Protein AF-A0A2E3USZ9-F1 (afdb_monomer_lite)

pLDDT: mean 85.01, std 13.55, range [42.28, 97.25]

Secondary structure (DSSP, 8-state):
--S--B--TT-EEEEEPPP--PPP--HHHHHHHHHHHHHHHHHHHHHHHHHHT-S-HHHHHHHHHHH-TTSEEEEEHHHHHHTTS-SB--S----------TT-S--TT----TTSTTPEE-TTS-EEEEEPPPPTT-------TT--EEE-

Sequence (152 aa):
MADESYAYPNATILHHQMSSRPTGGNMTDLSDSIETAKKWEKRIFAPLLKKLGYKSMSSFKKDLYKHNARGDWMNFADEARKLRWVKNVPHTVNDKGVTIHPDDQAEKNVQRPFVLTSAKKDNNGLFYQEIPAPRPFDFYYLYNPGSFYRQN

Radius of gyration: 28.1 Å; chains: 1; bounding box: 67×37×65 Å

Foldseek 3Di:
DDPAFEDAQQDKDKDAQDDDDQPDDDPVSSVVSVVVSVVVSCVVCVVVCVQQVHPDPVVLQVVLCVCDVRSMDMDGPVVVCVSRVHVYHDNDDDDPDDPDDPPNPDDDDDPDDPPPPQWDADPVRDTADEDEDDDVPDDDPDDQPPRRYDHD

Structure (mmCIF, N/CA/C/O backbone):
data_AF-A0A2E3USZ9-F1
#
_entry.id   AF-A0A2E3USZ9-F1
#
loop_
_atom_site.group_PDB
_atom_site.id
_atom_site.type_symbol
_atom_site.label_at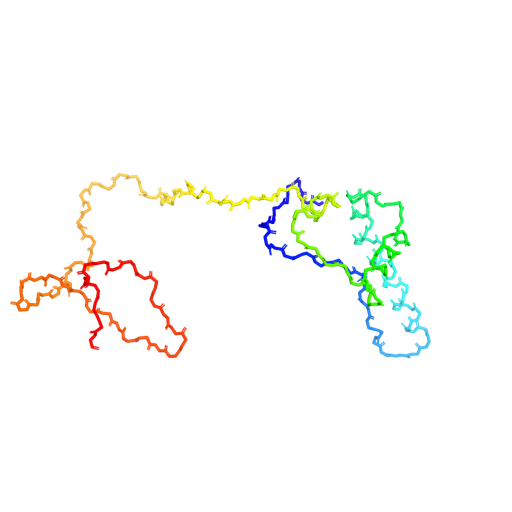om_id
_atom_site.label_alt_id
_atom_site.label_comp_id
_atom_site.label_asym_id
_atom_site.label_entity_id
_atom_site.label_seq_id
_atom_site.pdbx_PDB_ins_code
_atom_site.Cartn_x
_atom_site.Cartn_y
_atom_site.Cartn_z
_atom_site.occupancy
_atom_site.B_iso_or_equiv
_atom_site.auth_seq_id
_atom_site.auth_comp_id
_atom_site.auth_asym_id
_atom_site.auth_atom_id
_atom_site.pdbx_PDB_model_num
ATOM 1 N N . MET A 1 1 ? -1.893 12.027 -2.602 1.00 78.44 1 MET A N 1
ATOM 2 C CA . MET A 1 1 ? -1.445 10.712 -3.120 1.00 78.44 1 MET A CA 1
ATOM 3 C C . MET A 1 1 ? -0.824 10.956 -4.475 1.00 78.44 1 MET A C 1
ATOM 5 O O . MET A 1 1 ? -1.196 11.951 -5.077 1.00 78.44 1 MET A O 1
ATOM 9 N N . ALA A 1 2 ? 0.101 10.110 -4.922 1.00 85.12 2 ALA A N 1
ATOM 10 C CA . ALA A 1 2 ? 0.677 10.255 -6.255 1.00 85.12 2 ALA A CA 1
ATOM 11 C C . ALA A 1 2 ? -0.403 10.090 -7.339 1.00 85.12 2 ALA A C 1
ATOM 13 O O . ALA A 1 2 ? -1.295 9.248 -7.189 1.00 85.12 2 ALA A O 1
ATOM 14 N N . ASP A 1 3 ? -0.305 10.885 -8.404 1.00 89.88 3 ASP A N 1
ATOM 15 C CA . ASP A 1 3 ? -1.231 10.846 -9.545 1.00 89.88 3 ASP A CA 1
ATOM 16 C C . ASP A 1 3 ? -1.074 9.555 -10.364 1.00 89.88 3 ASP A C 1
ATOM 18 O O . ASP A 1 3 ? -2.041 9.007 -10.904 1.00 89.88 3 ASP A O 1
ATOM 22 N N . GLU A 1 4 ? 0.148 9.020 -10.378 1.00 93.31 4 GLU A N 1
ATOM 23 C CA . GLU A 1 4 ? 0.511 7.750 -10.991 1.00 93.31 4 GLU A CA 1
ATOM 24 C C . GLU A 1 4 ? 1.102 6.786 -9.956 1.00 93.31 4 GLU A C 1
ATOM 26 O O . GLU A 1 4 ? 1.726 7.183 -8.973 1.00 93.31 4 GLU A O 1
ATOM 31 N N . SER A 1 5 ? 0.903 5.487 -10.175 1.00 94.25 5 SER A N 1
ATOM 32 C CA . SER A 1 5 ? 1.529 4.432 -9.370 1.00 94.25 5 SER A CA 1
ATOM 33 C C . SER A 1 5 ? 1.781 3.208 -10.235 1.00 94.25 5 SER A C 1
ATOM 35 O O . SER A 1 5 ? 0.900 2.804 -10.996 1.00 94.25 5 SER A O 1
ATOM 37 N N . TYR A 1 6 ? 2.973 2.633 -10.105 1.00 95.69 6 TYR A N 1
ATOM 38 C CA . TYR A 1 6 ? 3.454 1.523 -10.919 1.00 95.69 6 TYR A CA 1
AT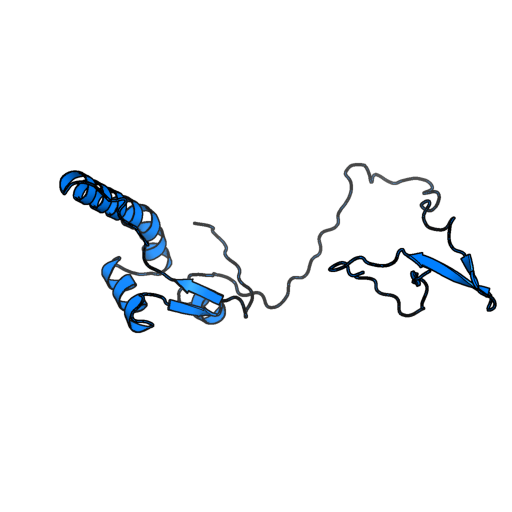OM 39 C C . TYR A 1 6 ? 3.928 0.386 -10.015 1.00 95.69 6 TYR A C 1
ATOM 41 O O . TYR A 1 6 ? 4.549 0.642 -8.986 1.00 95.69 6 TYR A O 1
ATOM 49 N N . ALA A 1 7 ? 3.655 -0.855 -10.405 1.00 96.44 7 ALA A N 1
ATOM 50 C CA . ALA A 1 7 ? 4.229 -2.042 -9.778 1.00 96.44 7 ALA A CA 1
ATOM 51 C C . ALA A 1 7 ? 4.380 -3.145 -10.826 1.00 96.44 7 ALA A C 1
ATOM 53 O O . ALA A 1 7 ? 3.479 -3.343 -11.637 1.00 96.44 7 ALA A O 1
ATOM 54 N N . TYR A 1 8 ? 5.507 -3.855 -10.825 1.00 96.31 8 TYR A N 1
ATOM 55 C CA . TYR A 1 8 ? 5.710 -4.982 -11.737 1.00 96.31 8 TYR A CA 1
ATOM 56 C C . TYR A 1 8 ? 4.710 -6.117 -11.461 1.00 96.31 8 TYR A C 1
ATOM 58 O O . TYR A 1 8 ? 4.254 -6.245 -10.326 1.00 96.31 8 TYR A O 1
ATOM 66 N N . PRO A 1 9 ? 4.383 -6.970 -12.450 1.00 94.75 9 PRO A N 1
ATOM 67 C CA . PRO A 1 9 ? 3.355 -8.004 -12.314 1.00 94.75 9 PRO A CA 1
ATOM 68 C C . PRO A 1 9 ? 3.554 -8.928 -11.108 1.00 94.75 9 PRO A C 1
ATOM 70 O O . PRO A 1 9 ? 2.599 -9.255 -10.415 1.00 94.75 9 PRO A O 1
ATOM 73 N N . ASN A 1 10 ? 4.802 -9.306 -10.831 1.00 95.44 10 ASN A N 1
ATOM 74 C CA . ASN A 1 10 ? 5.183 -10.184 -9.726 1.00 95.44 10 ASN A CA 1
ATOM 75 C C . ASN A 1 10 ? 5.453 -9.438 -8.409 1.00 95.44 10 ASN A C 1
ATOM 77 O O . ASN A 1 10 ? 5.872 -10.062 -7.436 1.00 95.44 10 ASN A O 1
ATOM 81 N N . ALA A 1 11 ? 5.248 -8.118 -8.364 1.00 96.75 11 ALA A N 1
ATOM 82 C CA . ALA A 1 11 ? 5.358 -7.367 -7.127 1.00 96.75 11 ALA A CA 1
ATOM 83 C C . ALA A 1 11 ? 4.199 -7.737 -6.201 1.00 96.75 11 ALA A C 1
ATOM 85 O O . ALA A 1 11 ? 3.031 -7.723 -6.595 1.00 96.75 11 ALA A O 1
ATOM 86 N N . THR A 1 12 ? 4.543 -8.027 -4.955 1.00 96.69 12 THR A N 1
ATOM 87 C CA . THR A 1 12 ? 3.579 -8.348 -3.912 1.00 96.69 12 THR A CA 1
ATOM 88 C C . THR A 1 12 ? 3.279 -7.107 -3.088 1.00 96.69 12 THR A C 1
ATOM 90 O O . THR A 1 12 ? 4.188 -6.394 -2.663 1.00 96.69 12 THR A O 1
ATOM 93 N N . ILE A 1 13 ? 2.000 -6.846 -2.845 1.00 96.19 13 ILE A N 1
ATOM 94 C CA . ILE A 1 13 ? 1.525 -5.690 -2.093 1.00 96.19 13 ILE A CA 1
ATOM 95 C C . ILE A 1 13 ? 0.776 -6.208 -0.873 1.00 96.19 13 ILE A C 1
ATOM 97 O O . ILE A 1 13 ? -0.164 -6.990 -0.997 1.00 96.19 13 ILE A O 1
ATOM 101 N N . LEU A 1 14 ? 1.226 -5.772 0.302 1.00 95.69 14 LEU A N 1
ATOM 102 C CA . LEU A 1 14 ? 0.646 -6.115 1.592 1.00 95.69 14 LEU A CA 1
ATOM 103 C C . LEU A 1 14 ? -0.194 -4.947 2.113 1.00 95.69 14 LEU A C 1
ATOM 105 O O . LEU A 1 14 ? 0.250 -3.798 2.152 1.00 95.69 14 LEU A O 1
ATOM 109 N N . HIS A 1 15 ? -1.399 -5.266 2.556 1.00 92.12 15 HIS A N 1
ATOM 110 C CA . HIS A 1 15 ? -2.322 -4.366 3.220 1.00 92.12 15 HIS A CA 1
ATOM 111 C C . HIS A 1 15 ? -2.489 -4.816 4.666 1.00 92.12 15 HIS A C 1
ATOM 113 O O . HIS A 1 15 ? -2.693 -5.995 4.944 1.00 92.12 15 HIS A O 1
ATOM 119 N N . HIS A 1 16 ? -2.416 -3.857 5.578 1.00 94.31 16 HIS A N 1
ATOM 120 C CA . HIS A 1 16 ? -2.417 -4.089 7.016 1.00 94.31 16 HIS A CA 1
ATOM 121 C C . HIS A 1 16 ? -3.058 -2.877 7.700 1.00 94.31 16 HIS A C 1
ATOM 123 O O . HIS A 1 16 ? -3.007 -1.756 7.184 1.00 94.31 16 HIS A O 1
ATOM 129 N N . GLN A 1 17 ? -3.728 -3.096 8.832 1.00 91.31 17 GLN A N 1
ATOM 130 C CA . GLN A 1 17 ? -4.192 -1.992 9.678 1.00 91.31 17 GLN A CA 1
ATOM 131 C C . GLN A 1 17 ? -3.018 -1.286 10.363 1.00 91.31 17 GLN A C 1
ATOM 133 O O . GLN A 1 17 ? -1.888 -1.735 10.310 1.00 91.31 17 GLN A O 1
ATOM 138 N N . MET A 1 18 ? -3.246 -0.178 11.059 1.00 91.19 18 MET A N 1
ATOM 139 C CA . MET A 1 18 ? -2.139 0.420 11.799 1.00 91.19 18 MET A CA 1
ATOM 140 C C . MET A 1 18 ? -1.722 -0.499 12.956 1.00 91.19 18 MET A C 1
ATOM 142 O O . MET A 1 18 ? -2.532 -0.800 13.833 1.00 91.19 18 MET A O 1
ATOM 146 N N . SER A 1 19 ? -0.460 -0.928 12.975 1.00 88.06 19 SER A N 1
ATOM 147 C CA . SER A 1 19 ? 0.112 -1.556 14.164 1.00 88.06 19 SER A CA 1
ATOM 148 C C . SER A 1 19 ? 0.468 -0.476 15.174 1.00 88.06 19 SER A C 1
ATOM 150 O O . SER A 1 19 ? 1.067 0.541 14.830 1.00 88.06 19 SER A O 1
ATOM 152 N N . SER A 1 20 ? 0.097 -0.703 16.426 1.00 81.06 20 SER A N 1
ATOM 153 C CA . SER A 1 20 ? 0.560 0.097 17.548 1.00 81.06 20 SER A CA 1
ATOM 154 C C . SER A 1 20 ? 0.944 -0.844 18.672 1.00 81.06 20 SER A C 1
ATOM 156 O O . SER A 1 20 ? 0.231 -1.807 18.966 1.00 81.06 20 SER A O 1
ATOM 158 N N . ARG A 1 21 ? 2.081 -0.562 19.298 1.00 79.19 21 ARG A N 1
ATOM 159 C CA . ARG A 1 21 ? 2.497 -1.215 20.529 1.00 79.19 21 ARG A CA 1
ATOM 160 C C . ARG A 1 21 ? 2.389 -0.169 21.633 1.00 79.19 21 ARG A C 1
ATOM 162 O O . ARG A 1 21 ? 3.141 0.802 21.577 1.00 79.19 21 ARG A O 1
ATOM 169 N N . PRO A 1 22 ? 1.481 -0.330 22.610 1.00 69.56 22 PRO A N 1
ATOM 170 C CA . PRO A 1 22 ? 1.457 0.554 23.761 1.00 69.56 22 PRO A CA 1
ATOM 171 C C . PRO A 1 22 ? 2.812 0.462 24.462 1.00 69.56 22 PRO A C 1
ATOM 173 O O . PRO A 1 22 ? 3.230 -0.618 24.888 1.00 69.56 22 PRO A O 1
ATOM 176 N N . THR A 1 23 ? 3.529 1.576 24.536 1.00 65.00 23 THR A N 1
ATOM 177 C CA . THR A 1 23 ? 4.640 1.727 25.472 1.00 65.00 23 THR A CA 1
ATOM 178 C C . THR A 1 23 ? 4.004 1.758 26.854 1.00 65.00 23 THR A C 1
ATOM 180 O O . THR A 1 23 ? 3.131 2.589 27.083 1.00 65.00 23 THR A O 1
ATOM 183 N N . GLY A 1 24 ? 4.322 0.786 27.713 1.00 75.38 24 GLY A N 1
ATOM 184 C CA . GLY A 1 24 ? 3.663 0.613 29.012 1.00 75.38 24 GLY A CA 1
ATOM 185 C C . GLY A 1 24 ? 3.589 1.902 29.842 1.00 75.38 24 GLY A C 1
ATOM 186 O O . GLY A 1 24 ? 4.355 2.835 29.630 1.00 75.38 24 GLY A O 1
ATOM 187 N N . GLY A 1 25 ? 2.659 1.946 30.790 1.00 87.38 25 GLY A N 1
ATOM 188 C CA . GLY A 1 25 ? 2.361 3.132 31.589 1.00 87.38 25 GLY A CA 1
ATOM 189 C C . GLY A 1 25 ? 1.127 2.898 32.451 1.00 87.38 25 GLY A C 1
ATOM 190 O O . GLY A 1 25 ? 0.622 1.772 32.527 1.00 87.38 25 GLY A O 1
ATOM 191 N N . ASN A 1 26 ? 0.640 3.949 33.104 1.00 93.75 26 ASN A N 1
ATOM 192 C CA . ASN A 1 26 ? -0.625 3.881 33.833 1.00 93.75 26 ASN A CA 1
ATOM 193 C C . ASN A 1 26 ? -1.831 3.924 32.861 1.00 93.75 26 ASN A C 1
ATOM 195 O O . ASN A 1 26 ? -1.680 4.058 31.646 1.00 93.75 26 ASN A O 1
ATOM 199 N N . MET A 1 27 ? -3.054 3.798 33.388 1.00 92.94 27 MET A N 1
ATOM 200 C CA . MET A 1 27 ? -4.270 3.761 32.559 1.00 92.94 27 MET A CA 1
ATOM 201 C C . MET A 1 27 ? -4.505 5.040 31.742 1.00 92.94 27 MET A C 1
ATOM 203 O O . MET A 1 27 ? -5.068 4.960 30.649 1.00 92.94 27 MET A O 1
ATOM 207 N N . THR A 1 28 ? -4.063 6.195 32.239 1.00 93.69 28 THR A N 1
ATOM 208 C CA . THR A 1 28 ? -4.146 7.472 31.522 1.00 93.69 28 THR A CA 1
ATOM 209 C C . THR A 1 28 ? -3.186 7.477 30.337 1.00 93.69 28 THR A C 1
ATOM 211 O O . THR A 1 28 ? -3.623 7.713 29.213 1.00 93.69 28 THR A O 1
ATOM 214 N N . ASP A 1 29 ? -1.924 7.084 30.545 1.00 90.75 29 ASP A N 1
ATOM 215 C CA . ASP A 1 29 ? -0.917 7.006 29.474 1.00 90.75 29 ASP A CA 1
ATOM 216 C C . ASP A 1 29 ? -1.374 6.077 28.334 1.00 90.75 29 ASP A C 1
ATOM 218 O O . ASP A 1 29 ? -1.211 6.370 27.142 1.00 90.75 29 ASP A O 1
ATOM 222 N N . LEU A 1 30 ? -1.989 4.945 28.699 1.00 91.31 30 LEU A N 1
ATOM 223 C CA . LEU A 1 30 ? -2.546 3.989 27.743 1.00 91.31 30 LEU A CA 1
ATOM 224 C C . LEU A 1 30 ? -3.732 4.580 26.970 1.00 91.31 30 LEU A C 1
ATOM 226 O O . LEU A 1 30 ? -3.817 4.401 25.751 1.00 91.31 30 LEU A O 1
ATOM 230 N N . SER A 1 31 ? -4.634 5.292 27.650 1.00 91.19 31 SER A N 1
ATOM 231 C CA . SER A 1 31 ? -5.776 5.959 27.018 1.00 91.19 31 SER A CA 1
ATOM 232 C C . SER A 1 31 ? -5.320 7.009 26.001 1.00 91.19 31 SER A C 1
ATOM 234 O O . SER A 1 31 ? -5.760 6.982 24.847 1.00 91.19 31 SER A O 1
ATOM 236 N N . ASP A 1 32 ? -4.371 7.862 26.384 1.00 91.25 32 ASP A N 1
ATOM 237 C CA . ASP A 1 32 ? -3.836 8.932 25.536 1.00 91.25 32 ASP A CA 1
ATOM 238 C C . ASP A 1 32 ? -3.103 8.371 24.311 1.00 91.25 32 ASP A C 1
ATOM 240 O O . ASP A 1 32 ? -3.251 8.864 23.182 1.00 91.25 32 ASP A O 1
ATOM 244 N N . SER A 1 33 ? -2.364 7.274 24.503 1.00 90.44 33 SER A N 1
ATOM 245 C CA . SER A 1 33 ? -1.700 6.543 23.421 1.00 90.44 33 SER A CA 1
ATOM 246 C C . SER A 1 33 ? -2.706 5.974 22.418 1.00 90.44 33 SER A C 1
ATOM 248 O O . SER A 1 33 ? -2.517 6.094 21.204 1.00 90.44 33 SER A O 1
ATOM 250 N N . ILE A 1 34 ? -3.811 5.389 22.897 1.00 91.44 34 ILE A N 1
ATOM 251 C CA . ILE A 1 34 ? -4.881 4.857 22.041 1.00 91.44 34 ILE A CA 1
ATOM 252 C C . ILE A 1 34 ? -5.595 5.987 21.292 1.00 91.44 34 ILE A C 1
ATOM 254 O O . ILE A 1 34 ? -5.895 5.844 20.103 1.00 91.44 34 ILE A O 1
ATOM 258 N N . GLU A 1 35 ? -5.875 7.111 21.949 1.00 92.62 35 GLU A N 1
ATOM 259 C CA . GLU A 1 35 ? -6.511 8.258 21.302 1.00 92.62 35 GLU A CA 1
ATOM 260 C C . GLU A 1 35 ? -5.621 8.827 20.189 1.00 92.62 35 GLU A C 1
ATOM 262 O O . GLU A 1 35 ? -6.074 9.055 19.061 1.00 92.62 35 GLU A O 1
ATOM 267 N N . THR A 1 36 ? -4.330 8.982 20.475 1.00 92.00 36 THR A N 1
ATOM 268 C CA . THR A 1 36 ? -3.334 9.435 19.504 1.00 92.00 36 THR A CA 1
ATOM 269 C C . THR A 1 36 ? -3.228 8.465 18.329 1.00 92.00 36 THR A C 1
ATOM 271 O O . THR A 1 36 ? -3.271 8.890 17.171 1.00 92.00 36 THR A O 1
ATOM 274 N N . ALA A 1 37 ? -3.196 7.158 18.597 1.00 92.25 37 ALA A N 1
ATOM 275 C CA . ALA A 1 37 ? -3.198 6.130 17.564 1.00 92.25 37 ALA A CA 1
ATOM 276 C C . ALA A 1 37 ? -4.438 6.228 16.653 1.00 92.25 37 ALA A C 1
ATOM 278 O O . ALA A 1 37 ? -4.314 6.215 15.429 1.00 92.25 37 ALA A O 1
ATOM 279 N N . LYS A 1 38 ? -5.639 6.418 17.213 1.00 92.12 38 LYS A N 1
ATOM 280 C CA . LYS A 1 38 ? -6.870 6.601 16.420 1.00 92.12 38 LYS A CA 1
ATOM 281 C C . LYS A 1 38 ? -6.809 7.844 15.525 1.00 92.12 38 LYS A C 1
ATOM 283 O O . LYS A 1 38 ? -7.282 7.805 14.386 1.00 92.12 38 LYS A O 1
ATOM 288 N N . LYS A 1 39 ? -6.213 8.943 16.006 1.00 94.62 39 LYS A N 1
ATOM 289 C CA . LYS A 1 39 ? -6.001 10.163 15.202 1.00 94.62 39 LYS A CA 1
ATOM 290 C C . LYS A 1 39 ? -5.062 9.891 14.022 1.00 94.62 39 LYS A C 1
ATOM 292 O O . LYS A 1 39 ? -5.367 10.316 12.906 1.00 94.62 39 LYS A O 1
ATOM 297 N N . TRP A 1 40 ? -3.965 9.167 14.246 1.00 94.25 40 TRP A N 1
ATOM 298 C CA . TRP A 1 40 ? -3.036 8.760 13.186 1.00 94.25 40 TRP A CA 1
ATOM 299 C C . TRP A 1 40 ? -3.683 7.826 12.166 1.00 94.25 40 TRP A C 1
ATOM 301 O O . TRP A 1 40 ? -3.620 8.118 10.971 1.00 94.25 40 TRP A O 1
ATOM 311 N N . GLU A 1 41 ? -4.381 6.780 12.620 1.00 93.56 41 GLU A N 1
ATOM 312 C CA . GLU A 1 41 ? -5.103 5.856 11.739 1.00 93.56 41 GLU A CA 1
ATOM 313 C C . GLU A 1 41 ? -6.061 6.632 10.831 1.00 93.56 41 GLU A C 1
ATOM 315 O O . GLU A 1 41 ? -6.023 6.487 9.611 1.00 93.56 41 GLU A O 1
ATOM 320 N N . LYS A 1 42 ? -6.859 7.545 11.396 1.00 93.69 42 LYS A N 1
ATOM 321 C CA . LYS A 1 42 ? -7.783 8.366 10.610 1.00 93.69 42 LYS A CA 1
ATOM 322 C C . LYS A 1 42 ? -7.059 9.223 9.568 1.00 93.69 42 LYS A C 1
ATOM 324 O O . LYS A 1 42 ? -7.513 9.281 8.430 1.00 93.69 42 LYS A O 1
ATOM 329 N N . ARG A 1 43 ? -5.961 9.895 9.927 1.00 94.25 43 ARG A N 1
ATOM 330 C CA . ARG A 1 43 ? -5.231 10.796 9.013 1.00 94.25 43 ARG A CA 1
ATOM 331 C C . ARG A 1 43 ? -4.567 10.051 7.857 1.00 94.25 43 ARG A C 1
ATOM 333 O O . ARG A 1 43 ? -4.620 10.532 6.730 1.00 94.25 43 ARG A O 1
ATOM 340 N N . ILE A 1 44 ? -3.982 8.886 8.129 1.00 92.25 44 ILE A N 1
ATOM 341 C CA . ILE A 1 44 ? -3.300 8.067 7.120 1.00 92.25 44 ILE A CA 1
ATOM 342 C C . ILE A 1 44 ? -4.324 7.362 6.227 1.00 92.25 44 ILE A C 1
ATOM 344 O O . ILE A 1 44 ? -4.237 7.428 4.999 1.00 92.25 44 ILE A O 1
ATOM 348 N N . PHE A 1 45 ? -5.329 6.717 6.827 1.00 94.50 45 PHE A N 1
ATOM 349 C CA . PHE A 1 45 ? -6.266 5.889 6.076 1.00 94.50 45 PHE A CA 1
ATOM 350 C C . PHE A 1 45 ? -7.381 6.686 5.403 1.00 94.50 45 PHE A C 1
ATOM 352 O O . PHE A 1 45 ? -7.855 6.243 4.368 1.00 94.50 45 PHE A O 1
ATOM 359 N N . ALA A 1 46 ? -7.803 7.860 5.887 1.00 94.31 46 ALA A N 1
ATOM 360 C CA . ALA A 1 46 ? -8.875 8.622 5.229 1.00 94.31 46 ALA A CA 1
ATOM 361 C C . ALA A 1 46 ? -8.646 8.872 3.719 1.00 94.31 46 ALA A C 1
ATOM 363 O O . ALA A 1 46 ? -9.525 8.517 2.925 1.00 94.31 46 ALA A O 1
ATOM 364 N N . PRO A 1 47 ? -7.498 9.422 3.270 1.00 94.38 47 PRO A N 1
ATOM 365 C CA . PRO A 1 47 ? -7.249 9.586 1.838 1.00 94.38 47 PRO A CA 1
ATOM 366 C C . PRO A 1 47 ? -7.122 8.238 1.113 1.00 94.38 47 PRO A C 1
ATOM 368 O O . PRO A 1 47 ? -7.488 8.137 -0.058 1.00 94.38 47 PRO A O 1
ATOM 371 N N . LEU A 1 48 ? -6.627 7.199 1.793 1.00 93.12 48 LEU A N 1
ATOM 372 C CA . LEU A 1 48 ? -6.463 5.863 1.222 1.00 93.12 48 LEU A CA 1
ATOM 373 C C . LEU A 1 48 ? -7.808 5.191 0.966 1.00 93.12 48 LEU A C 1
ATOM 375 O O . LEU A 1 48 ? -8.066 4.750 -0.147 1.00 93.12 48 LEU A O 1
ATOM 379 N N . LEU A 1 49 ? -8.695 5.179 1.956 1.00 95.19 49 LEU A N 1
ATOM 380 C CA . LEU A 1 49 ? -10.045 4.640 1.835 1.00 95.19 49 LEU A CA 1
ATOM 381 C C . LEU A 1 49 ? -10.795 5.321 0.688 1.00 95.19 49 LEU A C 1
ATOM 383 O O . LEU A 1 49 ? -11.432 4.634 -0.106 1.00 95.19 49 LEU A O 1
ATOM 387 N N . LYS A 1 50 ? -10.634 6.644 0.531 1.00 94.62 50 LYS A N 1
ATOM 388 C CA . LYS A 1 50 ? -11.182 7.382 -0.616 1.00 94.62 50 LYS A CA 1
ATOM 389 C C . LYS A 1 50 ? -10.630 6.864 -1.949 1.00 94.62 50 LYS A C 1
ATOM 391 O O . LYS A 1 50 ? -11.420 6.618 -2.857 1.00 94.62 50 LYS A O 1
ATOM 396 N N . LYS A 1 51 ? -9.309 6.668 -2.072 1.00 93.38 51 LYS A N 1
ATOM 397 C CA . LYS A 1 51 ? -8.679 6.112 -3.288 1.00 93.38 51 LYS A CA 1
ATOM 398 C C . LYS A 1 51 ? -9.226 4.719 -3.615 1.00 93.38 51 LYS A C 1
ATOM 400 O O . LYS A 1 51 ? -9.618 4.459 -4.749 1.00 93.38 51 LYS A O 1
ATOM 405 N N . LEU A 1 52 ? -9.279 3.850 -2.612 1.00 93.31 52 LEU A N 1
ATOM 406 C CA . LEU A 1 52 ? -9.686 2.450 -2.746 1.00 93.31 52 LEU A CA 1
ATOM 407 C C . LEU A 1 52 ? -11.212 2.271 -2.875 1.00 93.31 52 LEU A C 1
ATOM 409 O O . LEU A 1 52 ? -11.678 1.208 -3.270 1.00 93.31 52 LEU A O 1
ATOM 413 N N . GLY A 1 53 ? -12.006 3.306 -2.581 1.00 94.88 53 GLY A N 1
ATOM 414 C CA . GLY A 1 53 ? -13.469 3.270 -2.668 1.00 94.88 53 GLY A CA 1
ATOM 415 C C . GLY A 1 53 ? -14.179 2.706 -1.431 1.00 94.88 53 GLY A C 1
ATOM 416 O O . GLY A 1 53 ? -15.352 2.348 -1.517 1.00 94.88 53 GLY A O 1
ATOM 417 N N . TYR A 1 54 ? -13.507 2.645 -0.281 1.00 95.75 54 TYR A N 1
ATOM 418 C CA . TYR A 1 54 ? -14.118 2.238 0.985 1.00 95.75 54 TYR A CA 1
ATOM 419 C C . TYR A 1 54 ? -14.827 3.410 1.666 1.00 95.75 54 TYR A C 1
ATOM 421 O O . TYR A 1 54 ? -14.309 4.525 1.729 1.00 95.75 54 TYR A O 1
ATOM 429 N N . LYS A 1 55 ? -16.001 3.140 2.249 1.00 93.44 55 LYS A N 1
ATOM 430 C CA . LYS A 1 55 ? -16.783 4.145 2.991 1.00 93.44 55 LYS A CA 1
ATOM 431 C C . LYS A 1 55 ? -16.255 4.384 4.407 1.00 93.44 55 LYS A C 1
ATOM 433 O O . LYS A 1 55 ? -16.460 5.459 4.962 1.00 93.44 55 LYS A O 1
ATOM 438 N N . SER A 1 56 ? -15.619 3.384 5.019 1.00 94.31 56 SER A N 1
ATOM 439 C CA . SER A 1 56 ? -15.146 3.472 6.403 1.00 94.31 56 SER A CA 1
ATOM 440 C C . SER A 1 56 ? -13.971 2.541 6.689 1.00 94.31 56 SER A C 1
ATOM 442 O O . SER A 1 56 ? -13.800 1.506 6.039 1.00 94.31 56 SER A O 1
ATOM 444 N N . MET A 1 57 ? -13.204 2.863 7.734 1.00 94.06 57 MET A N 1
ATOM 445 C CA . MET A 1 57 ? -12.116 2.002 8.205 1.00 94.06 57 MET A CA 1
ATOM 446 C C . MET A 1 57 ? -12.624 0.624 8.651 1.00 94.06 57 MET A C 1
ATOM 448 O O . MET A 1 57 ? -11.950 -0.375 8.444 1.00 94.06 57 MET A O 1
ATOM 452 N N . SER A 1 58 ? -13.838 0.545 9.207 1.00 94.62 58 SER A N 1
ATOM 453 C CA . SER A 1 58 ? -14.456 -0.730 9.593 1.00 94.62 58 SER A CA 1
ATOM 454 C C . SER A 1 58 ? -14.688 -1.646 8.385 1.00 94.62 58 SER A C 1
ATOM 456 O O . SER A 1 58 ? -14.362 -2.828 8.455 1.00 94.62 58 SER A O 1
ATOM 458 N N . SER A 1 59 ? -15.171 -1.101 7.258 1.00 95.06 59 SER A N 1
ATOM 459 C CA . SER A 1 59 ? -15.355 -1.889 6.029 1.00 95.06 59 SER A CA 1
ATOM 460 C C . SER A 1 59 ? -14.032 -2.426 5.480 1.00 95.06 59 SER A C 1
ATOM 462 O O . SER A 1 59 ? -13.947 -3.601 5.142 1.00 95.06 59 SER A O 1
ATOM 464 N N . PHE A 1 60 ? -12.982 -1.603 5.501 1.00 95.12 60 PHE A N 1
ATOM 465 C CA . P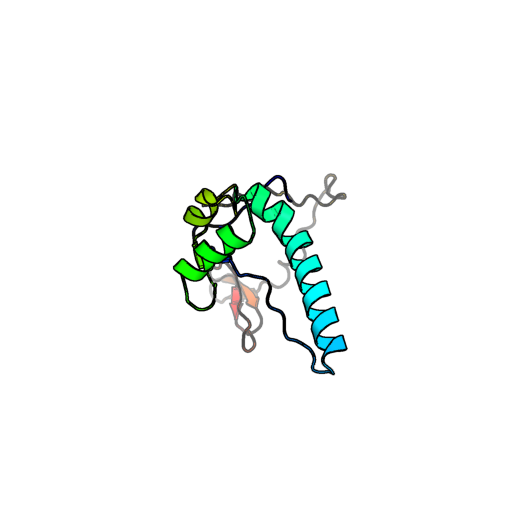HE A 1 60 ? -11.648 -2.013 5.074 1.00 95.12 60 PHE A CA 1
ATOM 466 C C . PHE A 1 60 ? -11.038 -3.067 6.009 1.00 95.12 60 PHE A C 1
ATOM 468 O O . PHE A 1 60 ? -10.572 -4.101 5.543 1.00 95.12 60 PHE A O 1
ATOM 475 N N . LYS A 1 61 ? -11.125 -2.873 7.334 1.00 94.88 61 LYS A N 1
ATOM 476 C CA . LYS A 1 61 ? -10.688 -3.867 8.332 1.00 94.88 61 LYS A CA 1
ATOM 477 C C . LYS A 1 61 ? -11.401 -5.202 8.145 1.00 94.88 61 LYS A C 1
ATOM 479 O O . LYS A 1 61 ? -10.757 -6.240 8.212 1.00 94.88 61 LYS A O 1
ATOM 484 N N . LYS A 1 62 ? -12.709 -5.193 7.871 1.00 95.25 62 LYS A N 1
ATOM 485 C CA . LYS A 1 62 ? -13.458 -6.429 7.615 1.00 95.25 62 LYS A CA 1
ATOM 486 C C . LYS A 1 62 ? -12.851 -7.219 6.454 1.00 95.25 62 LYS A C 1
ATOM 488 O O . LYS A 1 62 ? -12.732 -8.432 6.571 1.00 95.25 62 LYS A O 1
ATOM 493 N N . ASP A 1 63 ? -12.443 -6.554 5.378 1.00 94.06 63 ASP A N 1
ATOM 494 C CA . ASP A 1 63 ? -11.815 -7.228 4.239 1.00 94.06 63 ASP A CA 1
ATOM 495 C C . ASP A 1 63 ? -10.384 -7.691 4.532 1.00 94.06 63 ASP A C 1
ATOM 497 O O . ASP A 1 63 ? -10.028 -8.799 4.135 1.00 94.06 63 ASP A O 1
ATOM 501 N N . LEU A 1 64 ? -9.603 -6.936 5.313 1.00 94.75 64 LEU A N 1
ATOM 502 C CA . LEU A 1 64 ? -8.301 -7.402 5.811 1.00 94.75 64 LEU A CA 1
ATOM 503 C C . LEU A 1 64 ? -8.436 -8.722 6.589 1.00 94.75 64 LEU A C 1
ATOM 505 O O . LEU A 1 64 ? -7.762 -9.707 6.297 1.00 94.75 64 LEU A O 1
ATOM 509 N N . TYR A 1 65 ? -9.365 -8.764 7.545 1.00 95.62 65 TYR A N 1
ATOM 510 C CA . TYR A 1 65 ? -9.566 -9.923 8.416 1.00 95.62 65 TYR A CA 1
ATOM 511 C C . TYR A 1 65 ? -10.254 -11.116 7.737 1.00 95.62 65 TYR A C 1
ATOM 513 O O . TYR A 1 65 ? -10.178 -12.228 8.255 1.00 95.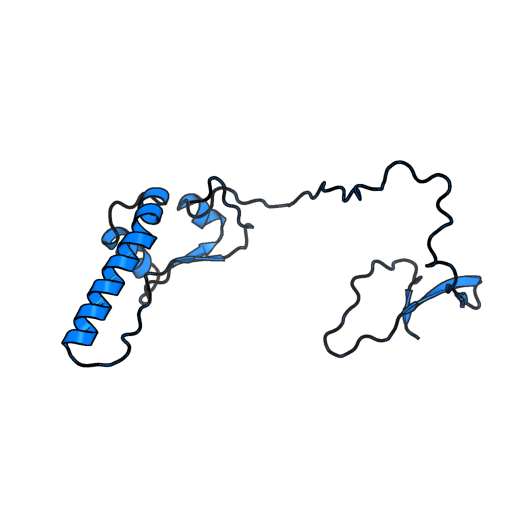62 65 TYR A O 1
ATOM 521 N N . LYS A 1 66 ? -10.893 -10.926 6.574 1.00 95.44 66 LYS A N 1
ATOM 522 C CA . LYS A 1 66 ? -11.382 -12.046 5.749 1.00 95.44 66 LYS A CA 1
ATOM 523 C C . LYS A 1 66 ? -10.244 -12.866 5.145 1.00 95.44 66 LYS A C 1
ATOM 525 O O . LYS A 1 66 ? -10.428 -14.056 4.923 1.00 95.44 66 LYS A O 1
ATOM 530 N N . HIS A 1 67 ? -9.108 -12.236 4.852 1.00 91.69 67 HIS A N 1
ATOM 531 C CA . HIS A 1 67 ? -7.979 -12.906 4.207 1.00 91.69 67 HIS A CA 1
ATOM 532 C C . HIS A 1 67 ? -7.093 -13.632 5.218 1.00 91.69 67 HIS A C 1
ATOM 534 O O . HIS A 1 67 ? -6.644 -14.744 4.953 1.00 91.69 67 HIS A O 1
ATOM 540 N N . ASN A 1 68 ? -6.859 -13.031 6.387 1.00 91.75 68 ASN A N 1
ATOM 541 C CA . ASN A 1 68 ? -6.094 -13.656 7.460 1.00 91.75 68 ASN A CA 1
ATOM 542 C C . ASN A 1 68 ? -6.533 -13.123 8.832 1.00 91.75 68 ASN A C 1
ATOM 544 O O . ASN A 1 68 ? -6.781 -11.930 8.998 1.00 91.75 68 ASN A O 1
ATOM 548 N N . ALA A 1 69 ? -6.527 -13.990 9.848 1.00 89.25 69 ALA A N 1
ATOM 549 C CA . ALA A 1 69 ? -6.743 -13.641 11.252 1.00 89.25 69 ALA A CA 1
ATOM 550 C C . ALA A 1 69 ? -5.790 -12.554 11.794 1.00 89.25 69 ALA A C 1
ATOM 552 O O . ALA A 1 69 ? -6.126 -11.882 12.765 1.00 89.25 69 ALA A O 1
ATOM 553 N N . ARG A 1 70 ? -4.618 -12.352 11.178 1.00 88.81 70 ARG A N 1
ATOM 554 C CA . ARG A 1 70 ? -3.690 -11.258 11.520 1.00 88.81 70 ARG A CA 1
ATOM 555 C C . ARG A 1 70 ? -4.137 -9.885 11.005 1.00 88.81 70 ARG A C 1
ATOM 557 O O . ARG A 1 70 ? -3.595 -8.875 11.443 1.00 88.81 70 ARG A O 1
ATOM 564 N N . GLY A 1 71 ? -5.148 -9.838 10.137 1.00 92.69 71 GLY A N 1
ATOM 565 C CA . GLY A 1 71 ? -5.560 -8.611 9.455 1.00 92.69 71 GLY A CA 1
ATOM 566 C C . GLY A 1 71 ? -4.591 -8.206 8.343 1.00 92.69 71 GLY A C 1
ATOM 567 O O . GLY A 1 71 ? -4.467 -7.016 8.050 1.00 92.69 71 GLY A O 1
ATOM 568 N N . ASP A 1 72 ? -3.926 -9.198 7.751 1.00 94.31 72 ASP A N 1
ATOM 569 C CA . ASP A 1 72 ? -2.996 -9.049 6.637 1.00 94.31 72 ASP A CA 1
ATOM 570 C C . ASP A 1 72 ? -3.662 -9.533 5.350 1.00 94.31 72 ASP A C 1
ATOM 572 O O . ASP A 1 72 ? -4.216 -10.635 5.294 1.00 94.31 72 ASP A O 1
ATOM 576 N N . TRP A 1 73 ? -3.573 -8.723 4.302 1.00 95.00 73 TRP A N 1
ATOM 577 C CA . TRP A 1 73 ? -4.088 -9.055 2.981 1.00 95.00 73 TRP A CA 1
ATOM 578 C C . TRP A 1 73 ? -3.018 -8.793 1.931 1.00 95.00 73 TRP A C 1
ATOM 580 O O . TRP A 1 73 ? -2.554 -7.665 1.789 1.00 95.00 73 TRP A O 1
ATOM 590 N N . MET A 1 74 ? -2.595 -9.848 1.239 1.00 95.06 74 MET A N 1
ATOM 591 C CA . MET A 1 74 ? -1.462 -9.806 0.328 1.00 95.06 74 MET A CA 1
ATOM 592 C C . MET A 1 74 ? -1.856 -10.260 -1.074 1.00 95.06 74 MET A C 1
ATOM 594 O O . MET A 1 74 ? -2.488 -11.305 -1.234 1.00 95.06 74 MET A O 1
ATOM 598 N N . ASN A 1 75 ? -1.462 -9.483 -2.083 1.00 95.19 75 ASN A N 1
ATOM 599 C CA . ASN A 1 75 ? -1.849 -9.689 -3.478 1.00 95.19 75 ASN A CA 1
ATOM 600 C C . ASN A 1 75 ? -0.706 -9.339 -4.429 1.00 95.19 75 ASN A C 1
ATOM 602 O O . ASN A 1 75 ? 0.133 -8.498 -4.111 1.00 95.19 75 ASN A O 1
ATOM 606 N N . PHE A 1 76 ? -0.718 -9.924 -5.626 1.00 97.25 76 PHE A N 1
ATOM 607 C CA . PHE A 1 76 ? 0.112 -9.450 -6.732 1.00 97.25 76 PHE A CA 1
ATOM 608 C C . PHE A 1 76 ? -0.426 -8.136 -7.323 1.00 97.25 76 PHE A C 1
ATOM 610 O O . PHE A 1 76 ? -1.551 -7.703 -7.040 1.00 97.25 76 PHE A O 1
ATOM 617 N N . ALA A 1 77 ? 0.405 -7.465 -8.122 1.00 96.31 77 ALA A N 1
ATOM 618 C CA . ALA A 1 77 ? 0.127 -6.132 -8.652 1.00 96.31 77 ALA A CA 1
ATOM 619 C C . ALA A 1 77 ? -1.119 -6.059 -9.548 1.00 96.31 77 ALA A C 1
ATOM 621 O O . ALA A 1 77 ? -1.792 -5.028 -9.589 1.00 96.31 77 ALA A O 1
ATOM 622 N N . ASP A 1 78 ? -1.449 -7.141 -10.245 1.00 95.06 78 ASP A N 1
ATOM 623 C CA . ASP A 1 78 ? -2.636 -7.267 -11.087 1.00 95.06 78 ASP A CA 1
ATOM 624 C C . ASP A 1 78 ? -3.940 -7.190 -10.276 1.00 95.06 78 ASP A C 1
ATOM 626 O O . ASP A 1 78 ? -4.834 -6.403 -10.604 1.00 95.06 78 ASP A O 1
ATOM 630 N N . GLU A 1 79 ? -4.031 -7.929 -9.173 1.00 95.00 79 GLU A N 1
ATOM 631 C CA . GLU A 1 79 ? -5.149 -7.860 -8.231 1.00 95.00 79 GLU A CA 1
ATOM 632 C C . GLU A 1 79 ? -5.164 -6.519 -7.491 1.00 95.00 79 GLU A C 1
ATOM 634 O O . GLU A 1 79 ? -6.204 -5.864 -7.375 1.00 95.00 79 GLU A O 1
ATOM 639 N N . ALA A 1 80 ? -3.998 -6.035 -7.066 1.00 95.00 80 ALA A N 1
ATOM 640 C CA . ALA A 1 80 ? -3.885 -4.743 -6.405 1.00 95.00 80 ALA A CA 1
ATOM 641 C C . ALA A 1 80 ? -4.313 -3.573 -7.312 1.00 95.00 80 ALA A C 1
ATOM 643 O O . ALA A 1 80 ? -4.825 -2.562 -6.818 1.00 95.00 80 ALA A O 1
ATOM 644 N N . ARG A 1 81 ? -4.184 -3.710 -8.640 1.00 95.31 81 ARG A N 1
ATOM 645 C CA . ARG A 1 81 ? -4.740 -2.755 -9.609 1.00 95.31 81 ARG A CA 1
ATOM 646 C C . ARG A 1 81 ? -6.264 -2.724 -9.566 1.00 95.31 81 ARG A C 1
ATOM 648 O O . ARG A 1 81 ? -6.843 -1.640 -9.558 1.00 95.31 81 ARG A O 1
ATOM 655 N N . LYS A 1 82 ? -6.927 -3.884 -9.481 1.00 94.69 82 LYS A N 1
ATOM 656 C CA . LYS A 1 82 ? -8.399 -3.969 -9.354 1.00 94.69 82 LYS A CA 1
ATOM 657 C C . LYS A 1 82 ? -8.885 -3.289 -8.072 1.00 94.69 82 LYS A C 1
ATOM 659 O O . LYS A 1 82 ? -9.912 -2.614 -8.071 1.00 94.69 82 LYS A O 1
ATOM 664 N N . LEU A 1 83 ? -8.091 -3.400 -7.009 1.00 93.38 83 LEU A N 1
ATOM 665 C CA . LEU A 1 83 ? -8.306 -2.730 -5.727 1.00 93.38 83 LEU A CA 1
ATOM 666 C C . LEU A 1 83 ? -7.905 -1.247 -5.725 1.00 93.38 83 LEU A C 1
ATOM 668 O O . LEU A 1 83 ? -8.152 -0.557 -4.741 1.00 93.38 83 LEU A O 1
ATOM 672 N N . ARG A 1 84 ? -7.326 -0.735 -6.822 1.00 94.62 84 ARG A N 1
ATOM 673 C CA . ARG A 1 84 ? -6.850 0.651 -6.996 1.00 94.62 84 ARG A CA 1
ATOM 674 C C . ARG A 1 84 ? -5.667 1.027 -6.103 1.00 94.62 84 ARG A C 1
ATOM 676 O O . ARG A 1 84 ? -5.417 2.210 -5.867 1.00 94.62 84 ARG A O 1
ATOM 683 N N . TRP A 1 85 ? -4.907 0.052 -5.618 1.00 93.56 85 TRP A N 1
ATOM 684 C CA . TRP A 1 85 ? -3.645 0.316 -4.924 1.00 93.56 85 TRP A CA 1
ATOM 685 C C . TRP A 1 85 ? -2.587 0.852 -5.879 1.00 93.56 85 TRP A C 1
ATOM 687 O O . TRP A 1 85 ? -1.921 1.842 -5.567 1.00 93.56 85 TRP A O 1
ATOM 697 N N . VAL A 1 86 ? -2.521 0.253 -7.064 1.00 94.56 86 VAL A N 1
ATOM 698 C CA . VAL A 1 86 ? -1.613 0.604 -8.156 1.00 94.56 86 VAL A CA 1
ATOM 699 C C . VAL A 1 86 ? -2.444 0.959 -9.386 1.00 94.56 86 VAL A C 1
ATOM 701 O O . VAL A 1 86 ? -3.513 0.391 -9.596 1.00 94.56 86 VAL A O 1
ATOM 704 N N . LYS A 1 87 ? -1.983 1.912 -10.194 1.00 95.31 87 LYS A N 1
ATOM 705 C CA . LYS A 1 87 ? -2.666 2.320 -11.428 1.00 95.31 87 LYS A CA 1
ATOM 706 C C . LYS A 1 87 ? -2.168 1.524 -12.634 1.00 95.31 87 LYS A C 1
ATOM 708 O O . LYS A 1 87 ? -2.971 1.046 -13.429 1.00 95.31 87 LYS A O 1
ATOM 713 N N . ASN A 1 88 ? -0.857 1.318 -12.717 1.00 95.81 88 ASN A N 1
ATOM 714 C CA . ASN A 1 88 ? -0.187 0.744 -13.876 1.00 95.81 88 ASN A CA 1
ATOM 715 C C . ASN A 1 88 ? 0.636 -0.490 -13.488 1.00 95.81 88 ASN A C 1
ATOM 717 O O . ASN A 1 88 ? 1.360 -0.482 -12.494 1.00 95.81 88 ASN A O 1
ATOM 721 N N . VAL A 1 89 ? 0.564 -1.538 -14.306 1.00 96.44 89 VAL A N 1
ATOM 722 C CA . VAL A 1 89 ? 1.330 -2.779 -14.113 1.00 96.44 89 VAL A CA 1
ATOM 723 C C . VAL A 1 89 ? 2.176 -3.019 -15.365 1.00 96.44 89 VAL A C 1
ATOM 725 O O . VAL A 1 89 ? 1.712 -3.683 -16.292 1.00 96.44 89 VAL A O 1
ATOM 728 N N . PRO A 1 90 ? 3.360 -2.386 -15.477 1.00 94.50 90 PRO A N 1
ATOM 729 C CA . PRO A 1 90 ? 4.204 -2.520 -16.658 1.00 94.50 90 PRO A CA 1
ATOM 730 C C . PRO A 1 90 ? 4.901 -3.884 -16.676 1.00 94.50 90 PRO A C 1
ATOM 732 O O . PRO A 1 90 ? 5.477 -4.295 -15.676 1.00 94.50 90 PRO A O 1
ATOM 735 N N . HIS A 1 91 ? 4.908 -4.566 -17.821 1.00 92.75 91 HIS A N 1
ATOM 736 C CA . HIS A 1 91 ? 5.658 -5.820 -17.996 1.00 92.75 91 HIS A CA 1
ATOM 737 C C . HIS A 1 91 ? 7.131 -5.592 -18.348 1.00 92.75 91 HIS A C 1
ATOM 739 O O . HIS A 1 91 ? 7.969 -6.455 -18.108 1.00 92.75 91 HIS A O 1
ATOM 745 N N . THR A 1 92 ? 7.443 -4.432 -18.919 1.00 85.94 92 THR A N 1
ATOM 746 C CA . THR A 1 92 ? 8.779 -4.069 -19.389 1.00 85.94 92 THR A CA 1
ATOM 747 C C . THR A 1 92 ? 9.012 -2.590 -19.137 1.00 85.94 92 THR A C 1
ATOM 749 O O . THR A 1 92 ? 8.099 -1.783 -19.330 1.00 85.94 92 THR A O 1
ATOM 752 N N . VAL A 1 93 ? 10.237 -2.223 -18.782 1.00 83.50 93 VAL A N 1
ATOM 753 C CA . VAL A 1 93 ? 10.698 -0.835 -18.831 1.00 83.50 93 VAL A CA 1
ATOM 754 C C . VAL A 1 93 ? 11.620 -0.706 -20.028 1.00 83.50 93 VAL A C 1
ATOM 756 O O . VAL A 1 93 ? 12.560 -1.482 -20.176 1.00 83.50 93 VAL A O 1
ATOM 759 N N . ASN A 1 94 ? 11.310 0.245 -20.904 1.00 81.19 94 ASN A N 1
ATOM 760 C CA . ASN A 1 94 ? 12.172 0.591 -22.021 1.00 81.19 94 ASN A CA 1
ATOM 761 C C . ASN A 1 94 ? 12.901 1.882 -21.656 1.00 81.19 94 ASN A C 1
ATOM 763 O O . ASN A 1 94 ? 12.317 2.965 -21.742 1.00 81.19 94 ASN A O 1
ATOM 767 N N . ASP A 1 95 ? 14.131 1.744 -21.171 1.00 74.88 95 ASP A N 1
ATOM 768 C CA . ASP A 1 95 ? 14.961 2.884 -20.811 1.00 74.88 95 ASP A CA 1
ATOM 769 C C . ASP A 1 95 ? 15.536 3.518 -22.083 1.00 74.88 95 ASP A C 1
ATOM 771 O O . ASP A 1 95 ? 16.322 2.911 -22.809 1.00 74.88 95 ASP A O 1
ATOM 775 N N . LYS A 1 96 ? 15.079 4.737 -22.373 1.00 81.69 96 LYS A N 1
ATOM 776 C CA . LYS A 1 96 ? 15.588 5.582 -23.462 1.00 81.69 96 LYS A CA 1
ATOM 777 C C . LYS A 1 96 ? 16.362 6.784 -22.922 1.00 81.69 96 LYS A C 1
ATOM 779 O O . LYS A 1 96 ? 16.568 7.749 -23.657 1.00 81.69 96 LYS A O 1
ATOM 784 N N . GLY A 1 97 ? 16.717 6.768 -21.637 1.00 73.62 97 GLY A N 1
ATOM 785 C CA . GLY A 1 97 ? 17.519 7.806 -21.020 1.00 73.62 97 GLY A CA 1
ATOM 786 C C . GLY A 1 97 ? 18.858 7.910 -21.734 1.00 73.62 97 GLY A C 1
ATOM 787 O O . GLY A 1 97 ? 19.615 6.946 -21.806 1.00 73.62 97 GLY A O 1
ATOM 788 N N . VAL A 1 98 ? 19.144 9.085 -22.283 1.00 72.94 98 VAL A N 1
ATOM 789 C CA . VAL A 1 98 ? 20.487 9.421 -22.746 1.00 72.94 98 VAL A CA 1
ATOM 790 C C . VAL A 1 98 ? 21.114 10.259 -21.644 1.00 72.94 98 VAL A C 1
ATOM 792 O O . VAL A 1 98 ? 20.626 11.348 -21.341 1.00 72.94 98 VAL A O 1
ATOM 795 N N . THR A 1 99 ? 22.177 9.755 -21.025 1.00 67.75 99 THR A N 1
ATOM 796 C CA . THR A 1 99 ? 23.013 10.572 -20.144 1.00 67.75 99 THR A CA 1
ATOM 797 C C . THR A 1 99 ? 23.887 11.441 -21.036 1.00 67.75 99 THR A C 1
ATOM 799 O O . THR A 1 99 ? 24.916 10.983 -21.518 1.00 67.75 99 THR A O 1
ATOM 802 N N . ILE A 1 100 ? 23.437 12.664 -21.307 1.00 64.94 100 ILE A N 1
ATOM 803 C CA . ILE A 1 100 ? 24.251 13.687 -21.967 1.00 64.94 100 ILE A CA 1
ATOM 804 C C . ILE A 1 100 ? 24.857 14.528 -20.848 1.00 64.94 100 ILE A C 1
ATOM 806 O O . ILE A 1 100 ? 24.115 15.141 -20.073 1.00 64.94 100 ILE A O 1
ATOM 810 N N . HIS A 1 101 ? 26.182 14.527 -20.719 1.00 65.00 101 HIS A N 1
ATOM 811 C CA . HIS A 1 101 ? 26.852 15.451 -19.815 1.00 65.00 101 HIS A CA 1
ATOM 812 C C . HIS A 1 101 ? 26.595 16.881 -20.327 1.00 65.00 101 HIS A C 1
ATOM 814 O O . HIS A 1 101 ? 26.657 17.101 -21.536 1.00 65.00 101 HIS A O 1
ATOM 820 N N . PRO A 1 102 ? 26.303 17.879 -19.473 1.00 65.00 102 PRO A N 1
ATOM 821 C CA . PRO A 1 102 ? 26.062 19.255 -19.929 1.00 65.00 102 PRO A CA 1
ATOM 822 C C . PRO A 1 102 ? 27.213 19.840 -20.769 1.00 65.00 102 PRO A C 1
ATOM 824 O O . PRO A 1 102 ? 26.980 20.728 -21.589 1.00 65.00 102 PRO A O 1
ATOM 827 N N . ASP A 1 103 ? 28.420 19.293 -20.598 1.00 65.38 103 ASP A N 1
ATOM 828 C CA . ASP A 1 103 ? 29.634 19.665 -21.331 1.00 65.38 103 ASP A CA 1
ATOM 829 C C . ASP A 1 103 ? 29.888 18.824 -22.602 1.00 65.38 103 ASP A C 1
ATOM 831 O O . ASP A 1 103 ? 30.865 19.076 -23.300 1.00 65.38 103 ASP A O 1
ATOM 835 N N . ASP A 1 104 ? 29.001 17.887 -22.977 1.00 59.69 104 ASP A N 1
ATOM 836 C CA . ASP A 1 104 ? 29.092 17.087 -24.220 1.00 59.69 104 ASP A CA 1
ATOM 837 C C . ASP A 1 104 ? 28.787 17.920 -25.492 1.00 59.69 104 ASP A C 1
ATOM 839 O O . ASP A 1 104 ? 28.315 17.413 -26.518 1.00 59.69 104 ASP A O 1
ATOM 843 N N . GLN A 1 105 ? 29.066 19.227 -25.468 1.00 56.50 105 GLN A N 1
ATOM 844 C CA . GLN A 1 105 ? 29.103 20.055 -26.667 1.00 56.50 105 GLN A CA 1
ATOM 845 C C . GLN A 1 105 ? 30.344 19.703 -27.494 1.00 56.50 105 GLN A C 1
ATOM 847 O O . GLN A 1 105 ? 31.387 20.334 -27.383 1.00 56.50 105 GLN A O 1
ATOM 852 N N . ALA A 1 106 ? 30.187 18.700 -28.359 1.00 57.72 106 ALA A N 1
ATOM 853 C CA . ALA A 1 106 ? 31.076 18.374 -29.472 1.00 57.72 106 ALA A CA 1
ATOM 854 C C . ALA A 1 106 ? 32.578 18.386 -29.126 1.00 57.72 106 ALA A C 1
ATOM 856 O O . ALA A 1 106 ? 33.311 19.312 -29.486 1.00 57.72 106 ALA A O 1
ATOM 857 N N . GLU A 1 107 ? 33.080 17.307 -28.523 1.00 47.00 107 GLU A N 1
ATOM 858 C CA . GLU A 1 107 ? 34.527 17.126 -28.423 1.00 47.00 107 GLU A CA 1
ATOM 859 C C . GLU A 1 107 ? 35.142 16.838 -29.802 1.00 47.00 107 GLU A C 1
ATOM 861 O O . GLU A 1 107 ? 35.057 15.747 -30.374 1.00 47.00 107 GLU A O 1
ATOM 866 N N . LYS A 1 108 ? 35.811 17.866 -30.332 1.00 53.50 108 LYS A N 1
ATOM 867 C CA . LYS A 1 108 ? 36.884 17.745 -31.319 1.00 53.50 108 LYS A CA 1
ATOM 868 C C . LYS A 1 108 ? 37.916 16.738 -30.798 1.00 53.50 108 LYS A C 1
ATOM 870 O O . LYS A 1 108 ? 38.512 16.970 -29.756 1.00 53.50 108 LYS A O 1
ATOM 875 N N . ASN A 1 109 ? 38.176 15.684 -31.573 1.00 50.31 109 ASN A N 1
ATOM 876 C CA . ASN A 1 109 ? 39.267 14.723 -31.368 1.00 50.31 109 ASN A CA 1
ATOM 877 C C . ASN A 1 109 ? 39.373 14.164 -29.940 1.00 50.31 109 ASN A C 1
ATOM 879 O O . ASN A 1 109 ? 40.341 14.429 -29.229 1.00 50.31 109 ASN A O 1
ATOM 883 N N . VAL A 1 110 ? 38.432 13.294 -29.572 1.00 47.47 110 VAL A N 1
ATOM 884 C CA . VAL A 1 11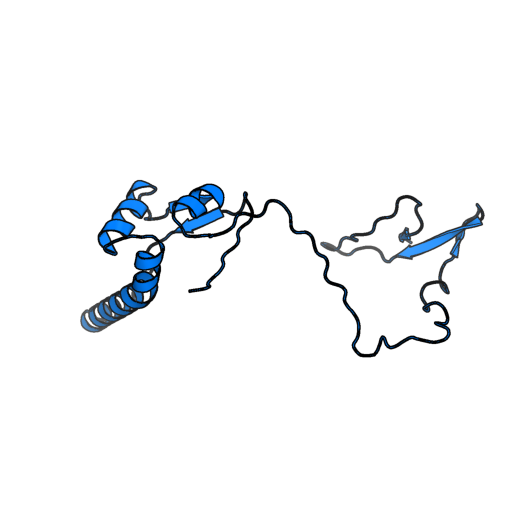0 ? 38.620 12.379 -28.443 1.00 47.47 110 VAL A CA 1
ATOM 885 C C . VAL A 1 110 ? 39.842 11.504 -28.746 1.00 47.47 110 VAL A C 1
ATOM 887 O O . VAL A 1 110 ? 39.779 10.561 -29.543 1.00 47.47 110 VAL A O 1
ATOM 890 N N . GLN A 1 111 ? 40.985 11.815 -28.131 1.00 54.41 111 GLN A N 1
ATOM 891 C CA . GLN A 1 111 ? 42.021 10.808 -27.930 1.00 54.41 111 GLN A CA 1
ATOM 892 C C . GLN A 1 111 ? 41.350 9.663 -27.177 1.00 54.41 111 GLN A C 1
ATOM 894 O O . GLN A 1 111 ? 40.807 9.863 -26.092 1.00 54.41 111 GLN A O 1
ATOM 899 N N . ARG A 1 112 ? 41.308 8.490 -27.819 1.00 48.66 112 ARG A N 1
ATOM 900 C CA . ARG A 1 112 ? 40.631 7.293 -27.310 1.00 48.66 112 ARG A CA 1
ATOM 901 C C . ARG A 1 112 ? 40.950 7.116 -25.819 1.00 48.66 112 ARG A C 1
ATOM 903 O O . ARG A 1 112 ? 42.124 7.214 -25.458 1.00 48.66 112 ARG A O 1
ATOM 910 N N . PRO A 1 113 ? 39.943 6.855 -24.970 1.00 42.28 113 PRO A N 1
ATOM 911 C CA . PRO A 1 113 ? 40.133 6.828 -23.533 1.00 42.28 113 PRO A CA 1
ATOM 912 C C . PRO A 1 113 ? 41.194 5.793 -23.156 1.00 42.28 113 PRO A C 1
ATOM 914 O O . PRO A 1 113 ? 41.304 4.727 -23.764 1.00 42.28 113 PRO A O 1
ATOM 917 N N . PHE A 1 114 ? 41.941 6.145 -22.117 1.00 47.81 114 PHE A N 1
ATOM 918 C CA . PHE A 1 114 ? 43.057 5.481 -21.435 1.00 47.81 114 PHE A CA 1
ATOM 919 C C . PHE A 1 114 ? 42.868 3.982 -21.064 1.00 47.81 114 PHE A C 1
ATOM 921 O O . PHE A 1 114 ? 43.686 3.409 -20.360 1.00 47.81 114 PHE A O 1
ATOM 928 N N . VAL A 1 115 ? 41.814 3.305 -21.528 1.00 45.72 115 VAL A N 1
AT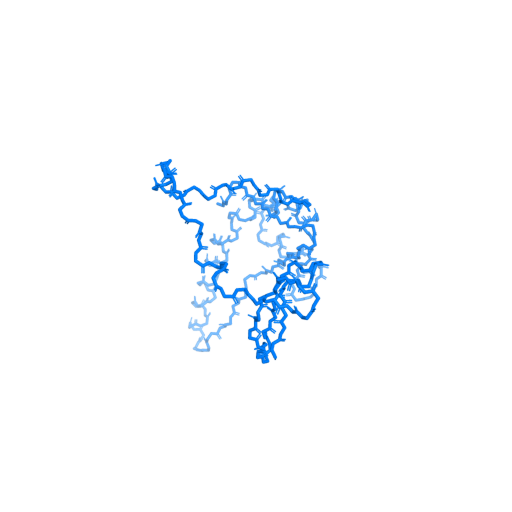OM 929 C CA . VAL A 1 115 ? 41.457 1.918 -21.169 1.00 45.72 115 VAL A CA 1
ATOM 930 C C . VAL A 1 115 ? 42.110 0.870 -22.086 1.00 45.72 115 VAL A C 1
ATOM 932 O O . VAL A 1 115 ? 42.182 -0.299 -21.732 1.00 45.72 115 VAL A O 1
ATOM 935 N N . LEU A 1 116 ? 42.635 1.260 -23.252 1.00 46.91 116 LEU A N 1
ATOM 936 C CA . LEU A 1 116 ? 43.305 0.331 -24.180 1.00 46.91 116 LEU A CA 1
ATOM 937 C C . LEU A 1 116 ? 44.825 0.224 -23.986 1.00 46.91 116 LEU A C 1
ATOM 939 O O . LEU A 1 116 ? 45.463 -0.576 -24.665 1.00 46.91 116 LEU A O 1
ATOM 943 N N . THR A 1 117 ? 45.423 1.004 -23.084 1.00 53.09 117 THR A N 1
ATOM 944 C CA . THR A 1 117 ? 46.885 1.028 -22.897 1.00 53.09 117 THR A CA 1
ATOM 945 C C . THR A 1 117 ? 47.423 -0.134 -22.056 1.00 53.09 117 THR A C 1
ATOM 947 O O . THR A 1 117 ? 48.631 -0.353 -22.059 1.00 53.09 117 THR A O 1
ATOM 950 N N . SER A 1 118 ? 46.564 -0.910 -21.383 1.00 59.88 118 SER A N 1
ATOM 951 C CA . SER A 1 118 ? 46.953 -2.058 -20.543 1.00 59.88 118 SER A CA 1
ATOM 952 C C . SER A 1 118 ? 46.558 -3.432 -21.106 1.00 59.88 118 SER A C 1
ATOM 954 O O . SER A 1 118 ? 46.837 -4.449 -20.465 1.00 59.88 118 SER A O 1
ATOM 956 N N . ALA A 1 119 ? 45.967 -3.484 -22.306 1.00 73.38 119 ALA A N 1
ATOM 957 C CA . ALA A 1 119 ? 45.614 -4.741 -22.956 1.00 73.38 119 ALA A CA 1
ATOM 958 C C . ALA A 1 119 ? 46.882 -5.524 -23.342 1.00 73.38 119 ALA A C 1
ATOM 960 O O . ALA A 1 119 ? 47.757 -5.027 -24.055 1.00 73.38 119 ALA A O 1
ATOM 961 N N . LYS A 1 120 ? 46.969 -6.773 -22.887 1.00 82.94 120 LYS A N 1
ATOM 962 C CA . LYS A 1 120 ? 48.056 -7.706 -23.197 1.00 82.94 120 LYS A CA 1
ATOM 963 C C . LYS A 1 120 ? 47.708 -8.515 -24.446 1.00 82.94 120 LYS A C 1
ATOM 965 O O . LYS A 1 120 ? 46.539 -8.651 -24.796 1.00 82.94 120 LYS A O 1
ATOM 970 N N . LYS A 1 121 ? 48.718 -9.075 -25.113 1.00 87.38 121 LYS A N 1
ATOM 971 C CA . LYS A 1 121 ? 48.532 -10.107 -26.146 1.00 87.38 121 LYS A CA 1
ATOM 972 C C . LYS A 1 121 ? 48.869 -11.470 -25.566 1.00 87.38 121 LYS A C 1
ATOM 974 O O . LYS A 1 121 ? 49.846 -11.593 -24.833 1.00 87.38 121 LYS A O 1
ATOM 979 N N . ASP A 1 122 ? 48.069 -12.476 -25.888 1.00 84.12 122 ASP A N 1
ATOM 980 C CA . ASP A 1 122 ? 48.406 -13.866 -25.591 1.00 84.12 122 ASP A CA 1
ATOM 981 C C . ASP A 1 122 ? 49.283 -14.494 -26.688 1.00 84.12 122 ASP A C 1
ATOM 983 O O . ASP A 1 122 ? 49.601 -13.864 -27.700 1.00 84.12 122 ASP A O 1
ATOM 987 N N . ASN A 1 123 ? 49.671 -15.756 -26.489 1.00 86.31 123 ASN A N 1
ATOM 988 C CA . ASN A 1 123 ? 50.515 -16.509 -27.424 1.00 86.31 123 ASN A CA 1
ATOM 989 C C . ASN A 1 123 ? 49.862 -16.728 -28.801 1.00 86.31 123 ASN A C 1
ATOM 991 O O . ASN A 1 123 ? 50.562 -17.051 -29.757 1.00 86.31 123 ASN A O 1
ATOM 995 N N . ASN A 1 124 ? 48.546 -16.529 -28.914 1.00 85.06 124 ASN A N 1
ATOM 996 C CA . ASN A 1 124 ? 47.795 -16.623 -30.165 1.00 85.06 124 ASN A CA 1
ATOM 997 C C . ASN A 1 124 ? 47.597 -15.243 -30.820 1.00 85.06 124 ASN A C 1
ATOM 999 O O . ASN A 1 124 ? 46.921 -15.129 -31.841 1.00 85.06 124 ASN A O 1
ATOM 1003 N N . GLY A 1 125 ? 48.173 -14.185 -30.238 1.00 81.62 125 GLY A N 1
ATOM 1004 C CA . GLY A 1 125 ? 48.074 -12.814 -30.726 1.00 81.62 125 GLY A CA 1
ATOM 1005 C C . GLY A 1 125 ? 46.745 -12.126 -30.410 1.00 81.62 125 GLY A C 1
ATOM 1006 O O . GLY A 1 125 ? 46.528 -11.009 -30.889 1.00 81.62 125 GLY A O 1
ATOM 1007 N N . LEU A 1 126 ? 45.873 -12.745 -29.606 1.00 85.06 126 LEU A N 1
ATOM 1008 C CA . LEU A 1 126 ? 44.606 -12.150 -29.194 1.00 85.06 126 LEU A CA 1
ATOM 1009 C C . LEU A 1 126 ? 44.832 -11.185 -28.033 1.00 85.06 126 LEU A C 1
ATOM 1011 O O . LEU A 1 126 ? 45.576 -11.469 -27.092 1.00 85.06 126 LEU A O 1
ATOM 1015 N N . PHE A 1 127 ? 44.168 -10.033 -28.103 1.00 85.69 127 PHE A N 1
ATOM 1016 C CA . PHE A 1 127 ? 44.210 -9.052 -27.029 1.00 85.69 127 PHE A CA 1
ATOM 1017 C C . PHE A 1 127 ? 43.303 -9.468 -25.873 1.00 85.69 127 PHE A C 1
ATOM 1019 O O . PHE A 1 127 ? 42.182 -9.928 -26.092 1.00 85.69 127 PHE A O 1
ATOM 1026 N N . TYR A 1 128 ? 43.774 -9.260 -24.649 1.00 87.62 128 TYR A N 1
ATOM 1027 C CA . TYR A 1 128 ? 43.000 -9.472 -23.436 1.00 87.62 128 TYR A CA 1
ATOM 1028 C C . TYR A 1 128 ? 43.368 -8.459 -22.349 1.00 87.62 128 TYR A C 1
ATOM 1030 O O . TYR A 1 128 ? 44.458 -7.887 -22.348 1.00 87.62 128 TYR A O 1
ATOM 1038 N N . GLN A 1 129 ? 42.455 -8.260 -21.407 1.00 87.69 129 GLN A N 1
ATOM 1039 C CA . GLN A 1 129 ? 42.624 -7.427 -20.227 1.00 87.69 129 GLN A CA 1
ATOM 1040 C C . GLN A 1 129 ? 42.457 -8.284 -18.973 1.00 87.69 129 GLN A C 1
ATOM 1042 O O . GLN A 1 129 ? 41.451 -8.980 -18.815 1.00 87.69 129 GLN A O 1
ATOM 1047 N N . GLU A 1 130 ? 43.426 -8.208 -18.065 1.00 87.88 130 GLU A N 1
ATOM 1048 C CA . GLU A 1 130 ? 43.309 -8.849 -16.756 1.00 87.88 130 GLU A CA 1
ATOM 1049 C C . GLU A 1 130 ? 42.374 -8.063 -15.840 1.00 87.88 130 GLU A C 1
ATOM 1051 O O . GLU A 1 130 ? 42.450 -6.831 -15.766 1.00 87.88 130 GLU A O 1
ATOM 1056 N N . ILE A 1 131 ? 41.511 -8.791 -15.134 1.00 85.75 131 ILE A N 1
ATOM 1057 C CA . ILE A 1 131 ? 40.655 -8.274 -14.068 1.00 85.75 131 ILE A CA 1
ATOM 1058 C C . ILE A 1 131 ? 41.065 -8.890 -12.721 1.00 85.75 131 ILE A C 1
ATOM 1060 O O . ILE A 1 131 ? 41.491 -10.048 -12.688 1.00 85.75 131 ILE A O 1
ATOM 1064 N N . PRO A 1 132 ? 40.942 -8.147 -11.606 1.00 85.75 132 PRO A N 1
ATOM 1065 C CA . PRO A 1 132 ? 41.207 -8.685 -10.275 1.00 85.75 132 PRO A CA 1
ATOM 1066 C C . PRO A 1 132 ? 40.312 -9.884 -9.933 1.00 85.75 132 PRO A C 1
ATOM 1068 O O . PRO A 1 132 ? 39.217 -10.042 -10.473 1.00 85.75 132 PRO A O 1
ATOM 1071 N N . ALA A 1 133 ? 40.757 -10.718 -8.995 1.00 84.56 133 ALA A N 1
ATOM 1072 C CA . ALA A 1 133 ? 39.914 -11.775 -8.449 1.00 84.56 133 ALA A CA 1
ATOM 1073 C C . ALA A 1 133 ? 38.793 -11.173 -7.571 1.00 84.56 133 ALA A C 1
ATOM 1075 O O . ALA A 1 133 ? 39.068 -10.270 -6.771 1.00 84.56 133 ALA A O 1
ATOM 1076 N N . PRO A 1 134 ? 37.542 -11.659 -7.681 1.00 85.38 134 PRO A N 1
ATOM 1077 C CA . PRO A 1 134 ? 36.460 -11.213 -6.811 1.00 85.38 134 PRO A CA 1
ATOM 1078 C C . PRO A 1 134 ? 36.699 -11.678 -5.366 1.00 85.38 134 PRO A C 1
ATOM 1080 O O . PRO A 1 134 ? 37.215 -12.771 -5.125 1.00 85.38 134 PRO A O 1
ATOM 1083 N N . ARG A 1 135 ? 36.302 -10.859 -4.389 1.00 88.25 135 ARG A N 1
ATOM 1084 C CA . ARG A 1 135 ? 36.283 -11.241 -2.966 1.00 88.25 135 ARG A CA 1
ATOM 1085 C C . ARG A 1 135 ? 34.963 -11.953 -2.629 1.00 88.25 135 ARG A C 1
ATOM 1087 O O . ARG A 1 135 ? 34.059 -11.976 -3.466 1.00 88.25 135 ARG A O 1
ATOM 1094 N N . PRO A 1 136 ? 34.804 -12.531 -1.420 1.00 89.12 136 PRO A N 1
ATOM 1095 C CA . PRO A 1 136 ? 33.522 -13.104 -1.018 1.00 89.12 136 PRO A CA 1
ATOM 1096 C C . PRO A 1 136 ? 32.379 -12.098 -1.215 1.00 89.12 136 PRO A C 1
ATOM 1098 O O . PRO A 1 136 ? 32.474 -10.968 -0.742 1.00 89.12 136 PRO A O 1
ATOM 1101 N N . PHE A 1 137 ? 31.318 -12.536 -1.899 1.00 82.75 137 PHE A N 1
ATOM 1102 C CA . PHE A 1 137 ? 30.130 -11.757 -2.294 1.00 82.75 137 PHE A CA 1
ATOM 1103 C C . PHE A 1 137 ? 30.298 -10.742 -3.439 1.00 82.75 137 PHE A C 1
ATOM 1105 O O . PHE A 1 137 ? 29.306 -10.125 -3.826 1.00 82.75 137 PHE A O 1
ATOM 1112 N N . ASP A 1 138 ? 31.481 -10.624 -4.045 1.00 86.31 138 ASP A N 1
ATOM 1113 C CA . ASP A 1 138 ? 31.676 -9.832 -5.262 1.00 86.31 138 ASP A CA 1
ATOM 1114 C C . ASP A 1 138 ? 31.416 -10.697 -6.514 1.00 86.31 138 ASP A C 1
ATOM 1116 O O . ASP A 1 138 ? 31.782 -11.873 -6.571 1.00 86.31 138 ASP A O 1
ATOM 1120 N N . PHE A 1 139 ? 30.814 -10.118 -7.556 1.00 82.38 139 PHE A N 1
ATOM 1121 C CA . PHE A 1 139 ? 30.727 -10.728 -8.887 1.00 82.38 139 PHE A CA 1
ATOM 1122 C C . PHE A 1 139 ? 30.798 -9.659 -9.979 1.00 82.38 139 PHE A C 1
ATOM 1124 O O . PHE A 1 139 ? 30.344 -8.529 -9.804 1.00 82.38 139 PHE A O 1
ATOM 1131 N N . TYR A 1 140 ? 31.367 -10.021 -11.129 1.00 81.44 140 TYR A N 1
ATOM 1132 C CA . TYR A 1 140 ? 31.453 -9.139 -12.289 1.00 81.44 140 TYR A CA 1
ATOM 1133 C C . TYR A 1 140 ? 30.240 -9.327 -13.198 1.00 81.44 140 TYR A C 1
ATOM 1135 O O . TYR A 1 140 ? 29.961 -10.438 -13.645 1.00 81.44 140 TYR A O 1
ATOM 1143 N N . TYR A 1 141 ? 29.554 -8.234 -13.526 1.00 83.06 141 TYR A N 1
ATOM 1144 C CA . TYR A 1 141 ? 28.455 -8.235 -14.491 1.00 83.06 141 TYR A CA 1
ATOM 1145 C C . TYR A 1 141 ? 28.962 -7.801 -15.876 1.00 83.06 141 TYR A C 1
ATOM 1147 O O . TYR A 1 141 ? 28.691 -6.696 -16.340 1.00 83.06 141 TYR A O 1
ATOM 1155 N N . LEU A 1 142 ? 29.778 -8.653 -16.507 1.00 83.25 142 LEU A N 1
ATOM 1156 C CA . LEU A 1 142 ? 30.443 -8.366 -17.783 1.00 83.25 142 LEU A CA 1
ATOM 1157 C C . LEU A 1 142 ? 29.942 -9.293 -18.894 1.00 83.25 142 LEU A C 1
ATOM 1159 O O . LEU A 1 142 ? 29.911 -10.512 -18.739 1.00 83.25 142 LEU A O 1
ATOM 1163 N N . TYR A 1 143 ? 29.621 -8.720 -20.052 1.00 80.88 143 TYR A N 1
ATOM 1164 C CA . TYR A 1 143 ? 29.363 -9.477 -21.275 1.00 80.88 143 TYR A CA 1
ATOM 1165 C C . TYR A 1 143 ? 30.696 -9.772 -21.981 1.00 80.88 143 TYR A C 1
ATOM 1167 O O . TYR A 1 143 ? 31.343 -8.860 -22.491 1.00 80.88 143 TYR A O 1
ATOM 1175 N N . ASN A 1 144 ? 31.138 -11.036 -21.975 1.00 87.38 144 ASN A N 1
ATOM 1176 C CA . ASN A 1 144 ? 32.487 -11.430 -22.411 1.00 87.38 144 ASN A CA 1
ATOM 1177 C C . ASN A 1 144 ? 32.506 -12.637 -23.383 1.00 87.38 144 ASN A C 1
ATOM 1179 O O . ASN A 1 144 ? 33.185 -13.629 -23.114 1.00 87.38 144 ASN A O 1
ATOM 1183 N N . PRO A 1 145 ? 31.779 -12.600 -24.515 1.00 78.56 145 PRO A N 1
ATOM 1184 C CA . PRO A 1 145 ? 31.685 -13.739 -25.438 1.00 78.56 145 PRO A CA 1
ATOM 1185 C C . PRO A 1 145 ? 33.006 -14.083 -26.153 1.00 78.56 145 PRO A C 1
ATOM 1187 O O . PRO A 1 145 ? 33.150 -15.191 -26.653 1.00 78.56 145 PRO A O 1
ATOM 1190 N N . GLY A 1 146 ? 33.964 -13.148 -26.206 1.00 79.44 146 GLY A N 1
ATOM 1191 C CA . GLY A 1 146 ? 35.272 -13.317 -26.858 1.00 79.44 146 GLY A CA 1
ATOM 1192 C C . GLY A 1 146 ? 36.449 -13.503 -25.898 1.00 79.44 146 GLY A C 1
ATOM 1193 O O . GLY A 1 146 ? 37.595 -13.382 -26.322 1.00 79.44 146 GLY A O 1
ATOM 1194 N N . SER A 1 147 ? 36.184 -13.729 -24.606 1.00 83.12 147 SER A N 1
ATOM 1195 C CA . SER A 1 147 ? 37.221 -13.902 -23.574 1.00 83.12 147 SER A CA 1
ATOM 1196 C C . SER A 1 147 ? 38.256 -12.766 -23.534 1.00 83.12 147 SER A C 1
ATOM 1198 O O . SER A 1 147 ? 39.437 -12.998 -23.262 1.00 83.12 147 SER A O 1
ATOM 1200 N N . PHE A 1 148 ? 37.814 -11.536 -23.812 1.00 88.00 148 PHE A N 1
ATOM 1201 C CA . PHE A 1 148 ? 38.654 -10.345 -23.739 1.00 88.00 148 PHE A CA 1
ATOM 1202 C C . PHE A 1 148 ? 39.027 -10.036 -22.286 1.00 88.00 148 PHE A C 1
ATOM 1204 O O . PHE A 1 148 ? 40.182 -9.743 -22.006 1.00 88.00 148 PHE A O 1
ATOM 1211 N N . TYR A 1 149 ? 38.092 -10.170 -21.342 1.00 88.12 149 TYR A N 1
ATOM 1212 C CA . TYR A 1 149 ? 38.395 -10.059 -19.912 1.00 88.12 149 TYR A CA 1
ATOM 1213 C C . TYR A 1 149 ? 38.795 -11.421 -19.342 1.00 88.12 149 TYR A C 1
ATOM 1215 O O . TYR A 1 149 ? 38.072 -12.403 -19.531 1.00 88.12 149 TYR A O 1
ATOM 1223 N N . ARG A 1 150 ? 39.935 -11.492 -18.654 1.00 88.56 150 ARG A N 1
ATOM 1224 C CA . ARG A 1 150 ? 40.481 -12.732 -18.075 1.00 88.56 150 ARG A CA 1
ATOM 1225 C C . ARG A 1 150 ? 40.924 -12.480 -16.635 1.00 88.56 150 ARG A C 1
ATOM 1227 O O . ARG A 1 150 ? 41.340 -11.375 -16.316 1.00 88.56 150 ARG A O 1
ATOM 1234 N N . GLN A 1 151 ? 40.811 -13.471 -15.758 1.00 81.56 151 GLN A N 1
ATOM 1235 C CA . GLN A 1 151 ? 41.364 -13.375 -14.402 1.00 81.56 151 GLN A CA 1
ATOM 1236 C C . GLN A 1 151 ? 42.861 -13.712 -14.441 1.00 81.56 151 GLN A C 1
ATOM 1238 O O . GLN A 1 151 ? 43.256 -14.571 -15.230 1.00 81.56 151 GLN A O 1
ATOM 1243 N N . ASN A 1 152 ? 43.661 -13.002 -13.640 1.00 69.12 152 ASN A N 1
ATOM 1244 C CA . ASN A 1 152 ? 45.072 -13.331 -13.398 1.00 69.12 152 ASN A CA 1
ATOM 1245 C C . ASN A 1 152 ? 45.193 -14.474 -12.384 1.00 69.12 152 ASN A C 1
ATOM 1247 O O . ASN A 1 152 ? 44.408 -14.450 -11.408 1.00 69.12 152 ASN A O 1
#